Protein AF-A0A175VP33-F1 (afdb_monomer)

Mean predicted aligned error: 22.73 Å

Radius of gyration: 28.1 Å; Cα contacts (8 Å, |Δi|>4): 44; chains: 1; bounding box: 64×66×52 Å

InterPro domains:
  IPR018824 Conidiation-specific protein 6 [PF10346] (3-34)
  IPR018824 Conidiation-specific protein 6 [PF10346] (111-144)
  IPR052670 UPF0654 domain-containing protein [PTHR36576] (1-145)

Sequence (148 aa):
MADQGNRERGLRAALSNPRVSEEAKQHDREILESEFGEHIQNPQSGQIKRRASSGKSSSIGLHSSSSVEETPQGSSTGLPSAQSQTSGGKARRASTGEARSTLHEMSEGKDRGNVIRGLKAALKNPHVSEKAKEVDRKKLQELGEPVD

Organism: NCBI:txid100816

Secondary structure (DSSP, 8-state):
-HHHHHHHHHHHHHHH-TTS-HHHHHHHHHHIIIII-----------------------PPP----------------------------------SS-TTTHHHHHHHHHHHHHHHHHHHHHH-TTS-HHHHHHHHHHHHHTT----

Solvent-accessible surface area (backbone atoms only — not comparable to full-atom values): 10070 Å² total; per-residue (Å²): 124,75,60,56,65,55,48,53,53,51,38,56,51,47,61,72,36,86,88,52,53,68,70,58,35,52,53,40,47,53,48,41,48,72,77,64,65,58,80,81,73,76,80,85,80,71,86,80,75,80,77,86,77,79,85,82,90,76,83,84,75,88,84,80,88,82,81,88,83,89,81,84,86,83,82,87,80,86,69,90,75,72,85,76,82,83,79,79,91,71,91,79,77,85,80,89,72,93,59,79,79,64,45,60,73,61,40,53,61,53,50,50,53,52,49,52,53,50,38,58,49,45,61,72,35,87,89,51,53,69,71,57,35,52,53,36,50,53,52,34,48,76,71,72,42,87,87,127

pLDDT: mean 72.1, std 19.52, range [39.88, 96.12]

Structure (mmCIF, N/CA/C/O backbone):
data_AF-A0A175VP33-F1
#
_entry.id   AF-A0A175VP33-F1
#
loop_
_atom_site.group_PDB
_atom_site.id
_atom_site.type_symbol
_atom_site.label_atom_id
_atom_site.label_alt_id
_atom_site.label_comp_id
_atom_site.label_asym_id
_atom_site.label_entity_id
_atom_site.label_seq_id
_atom_site.pdbx_PDB_ins_code
_atom_site.Cartn_x
_atom_site.Cartn_y
_atom_site.Cartn_z
_atom_site.occupancy
_atom_site.B_iso_or_equiv
_atom_site.auth_seq_id
_atom_site.auth_comp_id
_atom_site.auth_asym_id
_atom_site.auth_atom_id
_atom_site.pdbx_PDB_model_num
ATOM 1 N N . MET A 1 1 ? -21.657 -6.122 7.706 1.00 54.47 1 MET A N 1
ATOM 2 C CA . MET A 1 1 ? -21.145 -6.925 8.844 1.00 54.47 1 MET A CA 1
ATOM 3 C C . MET A 1 1 ? -20.154 -8.016 8.420 1.00 54.47 1 MET A C 1
ATOM 5 O O . MET A 1 1 ? -19.379 -8.438 9.263 1.00 54.47 1 MET A O 1
ATOM 9 N N . ALA A 1 2 ? -20.104 -8.459 7.152 1.00 67.81 2 ALA A N 1
ATOM 10 C CA . ALA A 1 2 ? -19.120 -9.461 6.701 1.00 67.81 2 ALA A CA 1
ATOM 11 C C . ALA A 1 2 ? -17.656 -8.963 6.723 1.00 67.81 2 ALA A C 1
ATOM 13 O O . ALA A 1 2 ? -16.728 -9.764 6.813 1.00 67.81 2 ALA A O 1
ATOM 14 N N . ASP A 1 3 ? -17.446 -7.647 6.676 1.00 78.44 3 ASP A N 1
ATOM 15 C CA . ASP A 1 3 ? -16.114 -7.040 6.569 1.00 78.44 3 ASP A CA 1
ATOM 16 C C . ASP A 1 3 ? -15.282 -7.189 7.844 1.00 78.44 3 ASP A C 1
ATOM 18 O O . ASP A 1 3 ? -14.058 -7.266 7.769 1.00 78.44 3 ASP A O 1
ATOM 22 N N . GLN A 1 4 ? -15.936 -7.293 9.005 1.00 82.81 4 GLN A N 1
ATOM 23 C CA . GLN A 1 4 ? -15.262 -7.391 10.300 1.00 82.81 4 GLN A CA 1
ATOM 24 C C . GLN A 1 4 ? -14.387 -8.649 10.370 1.00 82.81 4 GLN A C 1
ATOM 26 O O . GLN A 1 4 ? -13.186 -8.543 10.592 1.00 82.81 4 GLN A O 1
ATOM 31 N N . GLY A 1 5 ? -14.937 -9.829 10.065 1.00 85.44 5 GLY A N 1
ATOM 32 C CA . GLY A 1 5 ? -14.158 -11.074 10.091 1.00 85.44 5 GLY A CA 1
ATOM 33 C C . GLY A 1 5 ? -13.014 -11.098 9.069 1.00 85.44 5 GLY A C 1
ATOM 34 O O . GLY A 1 5 ? -11.953 -11.667 9.328 1.00 85.44 5 GLY A O 1
ATOM 35 N N . ASN A 1 6 ? -13.188 -10.451 7.912 1.00 86.94 6 ASN A N 1
ATOM 36 C CA . ASN A 1 6 ? -12.117 -10.327 6.921 1.00 86.94 6 ASN A CA 1
ATOM 37 C C . ASN A 1 6 ? -11.014 -9.379 7.405 1.00 86.94 6 ASN A C 1
ATOM 39 O O . ASN A 1 6 ? -9.831 -9.685 7.240 1.00 86.94 6 ASN A O 1
ATOM 43 N N . ARG A 1 7 ? -11.393 -8.262 8.034 1.00 86.75 7 ARG A N 1
ATOM 44 C CA . ARG A 1 7 ? -10.459 -7.298 8.616 1.00 86.75 7 ARG A CA 1
ATOM 45 C C . ARG A 1 7 ? -9.636 -7.937 9.725 1.00 86.75 7 ARG A C 1
ATOM 47 O O . ARG A 1 7 ? -8.415 -7.850 9.687 1.00 86.75 7 ARG A O 1
ATOM 54 N N . GLU A 1 8 ? -10.280 -8.649 10.640 1.00 88.50 8 GLU A N 1
ATOM 55 C CA . GLU A 1 8 ? -9.611 -9.356 11.731 1.00 88.50 8 GLU A CA 1
ATOM 56 C C . GLU A 1 8 ? -8.544 -10.331 11.223 1.00 88.50 8 GLU A C 1
ATOM 58 O O . GLU A 1 8 ? -7.396 -10.309 11.667 1.00 88.50 8 GLU A O 1
ATOM 63 N N . ARG A 1 9 ? -8.900 -11.162 10.233 1.00 90.06 9 ARG A N 1
ATOM 64 C CA . ARG A 1 9 ? -7.970 -12.109 9.601 1.00 90.06 9 ARG A CA 1
ATOM 65 C C . ARG A 1 9 ? -6.790 -11.390 8.953 1.00 90.06 9 ARG A C 1
ATOM 67 O O . ARG A 1 9 ? -5.666 -11.876 9.053 1.00 90.06 9 ARG A O 1
ATOM 74 N N . GLY A 1 10 ? -7.038 -10.249 8.310 1.00 94.00 10 GLY A N 1
ATOM 75 C CA . GLY A 1 10 ? -6.003 -9.412 7.703 1.00 94.00 10 GLY A CA 1
ATOM 76 C C . GLY A 1 10 ? -5.030 -8.836 8.731 1.00 94.00 10 GLY A C 1
ATOM 77 O O . GLY A 1 10 ? -3.821 -8.986 8.568 1.00 94.00 10 GLY A O 1
ATOM 78 N N . LEU A 1 11 ? -5.546 -8.259 9.819 1.00 93.38 11 LEU A N 1
ATOM 79 C CA . LEU A 1 11 ? -4.733 -7.711 10.911 1.00 93.38 11 LEU A CA 1
ATOM 80 C C . LEU A 1 11 ? -3.907 -8.814 11.588 1.00 93.38 11 LEU A C 1
ATOM 82 O O . LEU A 1 11 ? -2.695 -8.684 11.740 1.00 93.38 11 LEU A O 1
ATOM 86 N N . ARG A 1 12 ? -4.520 -9.966 11.896 1.00 92.31 12 ARG A N 1
ATOM 87 C CA . ARG A 1 12 ? -3.803 -11.132 12.447 1.00 92.31 12 ARG A CA 1
ATOM 88 C C . ARG A 1 12 ? -2.694 -11.621 11.512 1.00 92.31 12 ARG A C 1
ATOM 90 O O . ARG A 1 12 ? -1.608 -11.972 11.972 1.00 92.31 12 ARG A O 1
ATOM 97 N N . ALA A 1 13 ? -2.941 -11.632 10.203 1.00 94.62 13 ALA A N 1
ATOM 98 C CA . ALA A 1 13 ? -1.926 -11.997 9.220 1.00 94.62 13 ALA A CA 1
ATOM 99 C C . ALA A 1 13 ? -0.766 -10.987 9.179 1.00 94.62 13 ALA A C 1
ATOM 101 O O . ALA A 1 13 ? 0.390 -11.401 9.065 1.00 94.62 13 ALA A O 1
ATOM 102 N N . ALA A 1 14 ? -1.048 -9.688 9.319 1.00 93.25 14 ALA A N 1
ATOM 103 C CA . ALA A 1 14 ? -0.024 -8.648 9.388 1.00 93.25 14 ALA A CA 1
ATOM 104 C C . ALA A 1 14 ? 0.881 -8.809 10.623 1.00 93.25 14 ALA A C 1
ATOM 106 O O . ALA A 1 14 ? 2.103 -8.738 10.488 1.00 93.25 14 ALA A O 1
ATOM 107 N N . LEU A 1 15 ? 0.319 -9.162 11.787 1.00 92.19 15 LEU A N 1
ATOM 108 C CA . LEU A 1 15 ? 1.099 -9.446 13.002 1.00 92.19 15 LEU A CA 1
ATOM 109 C C . LEU A 1 15 ? 2.107 -10.586 12.831 1.00 92.19 15 LEU A C 1
ATOM 111 O O . LEU A 1 15 ? 3.215 -10.519 13.363 1.00 92.19 15 LEU A O 1
ATOM 115 N N . SER A 1 16 ? 1.733 -11.626 12.084 1.00 93.56 16 SER A N 1
ATOM 116 C CA . SER A 1 16 ? 2.606 -12.773 11.818 1.00 93.56 16 SER A CA 1
ATOM 117 C C . SER A 1 16 ? 3.624 -12.516 10.703 1.00 93.56 16 SER A C 1
ATOM 119 O O . SER A 1 16 ? 4.528 -13.331 10.507 1.00 93.56 16 SER A O 1
ATOM 121 N N . ASN A 1 17 ? 3.482 -11.437 9.933 1.00 95.19 17 ASN A N 1
ATOM 122 C CA . ASN A 1 17 ? 4.335 -11.181 8.784 1.00 95.19 17 ASN A CA 1
ATOM 123 C C . ASN A 1 17 ? 5.649 -10.501 9.228 1.00 95.19 17 ASN A C 1
ATOM 125 O O . ASN A 1 17 ? 5.622 -9.362 9.699 1.00 95.19 17 ASN A O 1
ATOM 129 N N . PRO A 1 18 ? 6.825 -11.133 9.036 1.00 93.31 18 PRO A N 1
ATOM 130 C CA . PRO A 1 18 ? 8.108 -10.560 9.448 1.00 93.31 18 PRO A CA 1
ATOM 131 C C . PRO A 1 18 ? 8.501 -9.304 8.657 1.00 93.31 18 PRO A C 1
ATOM 133 O O . PRO A 1 18 ? 9.408 -8.591 9.070 1.00 93.31 18 PRO A O 1
ATOM 136 N N . ARG A 1 19 ? 7.841 -9.025 7.524 1.00 93.19 19 ARG A N 1
ATOM 137 C CA . ARG A 1 19 ? 8.080 -7.817 6.717 1.00 93.19 19 ARG A CA 1
ATOM 138 C C . ARG A 1 19 ? 7.370 -6.570 7.252 1.00 93.19 19 ARG A C 1
ATOM 140 O O . ARG A 1 19 ? 7.607 -5.486 6.732 1.00 93.19 19 ARG A O 1
ATOM 147 N N . VAL A 1 20 ? 6.481 -6.720 8.231 1.00 94.38 20 VAL A N 1
ATOM 148 C CA . VAL A 1 20 ? 5.735 -5.607 8.832 1.00 94.38 20 VAL A CA 1
ATOM 149 C C . VAL A 1 20 ? 6.557 -5.013 9.976 1.00 94.38 20 VAL A C 1
ATOM 151 O O . VAL A 1 20 ? 7.157 -5.757 10.755 1.00 94.38 20 VAL A O 1
ATOM 154 N N . SER A 1 21 ? 6.605 -3.682 10.068 1.00 94.00 21 SER A N 1
ATOM 155 C CA . SER A 1 21 ? 7.309 -2.975 11.143 1.00 94.00 21 SER A CA 1
ATOM 156 C C . SER A 1 21 ? 6.625 -3.185 12.495 1.00 94.00 21 SER A C 1
ATOM 158 O O . SER A 1 21 ? 5.416 -3.394 12.567 1.00 94.00 21 SER A O 1
ATOM 160 N N . GLU A 1 22 ? 7.389 -3.106 13.585 1.00 92.12 22 GLU A N 1
ATOM 161 C CA . GLU A 1 22 ? 6.839 -3.285 14.936 1.00 92.12 22 GLU A CA 1
ATOM 162 C C . GLU A 1 22 ? 5.772 -2.235 15.283 1.00 92.12 22 GLU A C 1
ATOM 164 O O . GLU A 1 22 ? 4.757 -2.582 15.875 1.00 92.12 22 GLU A O 1
ATOM 169 N N . GLU A 1 23 ? 5.936 -0.981 14.845 1.00 92.81 23 GLU A N 1
ATOM 170 C CA . GLU A 1 23 ? 4.925 0.075 15.028 1.00 92.81 23 GLU A CA 1
ATOM 171 C C . GLU A 1 23 ? 3.592 -0.277 14.349 1.00 92.81 23 GLU A C 1
ATOM 173 O O . GLU A 1 23 ? 2.531 -0.144 14.957 1.00 92.81 23 GLU A O 1
ATOM 178 N N . ALA A 1 24 ? 3.638 -0.791 13.113 1.00 93.62 24 ALA A N 1
ATOM 179 C CA . ALA A 1 24 ? 2.440 -1.225 12.398 1.00 93.62 24 ALA A CA 1
ATOM 180 C C . ALA A 1 24 ? 1.789 -2.435 13.084 1.00 93.62 24 ALA A C 1
ATOM 182 O O . ALA A 1 24 ? 0.573 -2.464 13.259 1.00 93.62 24 ALA A O 1
ATOM 183 N N . LYS A 1 25 ? 2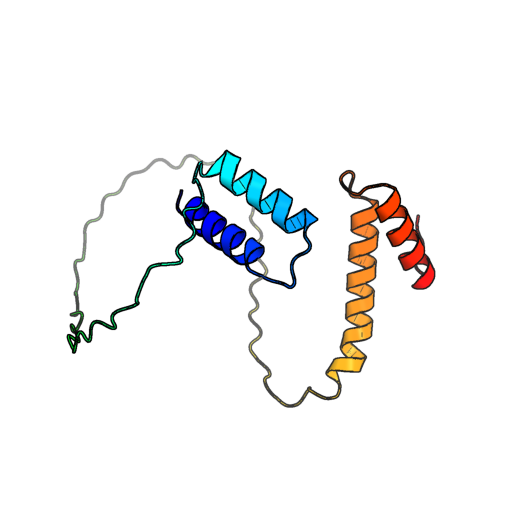.595 -3.393 13.564 1.00 94.88 25 LYS A N 1
ATOM 184 C CA . LYS A 1 25 ? 2.080 -4.519 14.355 1.00 94.88 25 LYS A CA 1
ATOM 185 C C . LYS A 1 25 ? 1.419 -4.053 15.650 1.00 94.88 25 LYS A C 1
ATOM 187 O O . LYS A 1 25 ? 0.403 -4.611 16.046 1.00 94.88 25 LYS A O 1
ATOM 192 N N . GLN A 1 26 ? 1.979 -3.060 16.333 1.00 94.12 26 GLN A N 1
ATOM 193 C CA . GLN A 1 26 ? 1.399 -2.553 17.574 1.00 94.12 26 GLN A CA 1
ATOM 194 C C . GLN A 1 26 ? 0.022 -1.926 17.329 1.00 94.12 26 GLN A C 1
ATOM 196 O O . GLN A 1 26 ? -0.925 -2.239 18.046 1.00 94.12 26 GLN A O 1
ATOM 201 N N . HIS A 1 27 ? -0.105 -1.120 16.275 1.00 92.81 27 HIS A N 1
ATOM 202 C CA . HIS A 1 27 ? -1.383 -0.555 15.846 1.00 92.81 27 HIS A CA 1
ATOM 203 C C . HIS A 1 27 ? -2.406 -1.644 15.474 1.00 92.81 27 HIS A C 1
ATOM 205 O O . HIS A 1 27 ? -3.558 -1.598 15.904 1.00 92.81 27 HIS A O 1
ATOM 211 N N . ASP A 1 28 ? -1.988 -2.673 14.733 1.00 93.31 28 ASP A N 1
ATOM 212 C CA . ASP A 1 28 ? -2.870 -3.789 14.377 1.00 93.31 28 ASP A CA 1
ATOM 213 C C . ASP A 1 28 ? -3.335 -4.579 15.615 1.00 93.31 28 ASP A C 1
ATOM 215 O O . ASP A 1 28 ? -4.482 -5.028 15.659 1.00 93.31 28 ASP A O 1
ATOM 219 N N . ARG A 1 29 ? -2.483 -4.722 16.646 1.00 92.12 29 ARG A N 1
ATOM 220 C CA . ARG A 1 29 ? -2.875 -5.309 17.943 1.00 92.12 29 ARG A CA 1
ATOM 221 C C . ARG A 1 29 ? -3.918 -4.462 18.662 1.00 92.12 29 ARG A C 1
ATOM 223 O O . ARG A 1 29 ? -4.903 -5.023 19.127 1.00 92.12 29 ARG A O 1
ATOM 230 N N . GLU A 1 30 ? -3.721 -3.148 18.732 1.00 91.38 30 GLU A N 1
ATOM 231 C CA . GLU A 1 30 ? -4.655 -2.225 19.390 1.00 91.38 30 GLU A CA 1
ATOM 232 C C . GLU A 1 30 ? -6.049 -2.282 18.749 1.00 91.38 30 GLU A C 1
ATOM 234 O O . GLU A 1 30 ? -7.058 -2.324 19.454 1.00 91.38 30 GLU A O 1
ATOM 239 N N . ILE A 1 31 ? -6.116 -2.368 17.415 1.00 88.38 31 ILE A N 1
ATOM 240 C CA . ILE A 1 31 ? -7.387 -2.530 16.695 1.00 88.38 31 ILE A CA 1
ATOM 241 C C . ILE A 1 31 ? -8.033 -3.880 17.014 1.00 88.38 31 ILE A C 1
ATOM 243 O O . ILE A 1 31 ? -9.242 -3.939 17.224 1.00 88.38 31 ILE A O 1
ATOM 247 N N . LEU A 1 32 ? -7.259 -4.968 17.043 1.00 88.12 32 LEU A N 1
ATOM 248 C CA . LEU A 1 32 ? -7.793 -6.291 17.376 1.00 88.12 32 LEU A CA 1
ATOM 249 C C . LEU A 1 32 ? -8.383 -6.325 18.790 1.00 88.12 32 LEU A C 1
ATOM 251 O O . LEU A 1 32 ? -9.470 -6.866 18.989 1.00 88.12 32 LEU A O 1
ATOM 255 N N . GLU A 1 33 ? -7.698 -5.706 19.748 1.00 86.44 33 GLU A N 1
ATOM 256 C CA . GLU A 1 33 ? -8.166 -5.593 21.127 1.00 86.44 33 GLU A CA 1
ATOM 257 C C . GLU A 1 33 ? -9.421 -4.715 21.230 1.00 86.44 33 GLU A C 1
ATOM 259 O O . GLU A 1 33 ? -10.415 -5.131 21.824 1.00 86.44 33 GLU A O 1
ATOM 264 N N . SER A 1 34 ? -9.413 -3.545 20.587 1.00 86.56 34 SER A N 1
ATOM 265 C CA . SER A 1 34 ? -10.503 -2.567 20.674 1.00 86.56 34 SER A CA 1
ATOM 266 C C . SER A 1 34 ? -11.769 -2.989 19.922 1.00 86.56 34 SER A C 1
ATOM 268 O O . SER A 1 34 ? -12.875 -2.760 20.407 1.00 86.56 34 SER A O 1
ATOM 270 N N . GLU A 1 35 ? -11.636 -3.570 18.725 1.00 81.50 35 GLU A N 1
ATOM 271 C CA . GLU A 1 35 ? -12.783 -3.867 17.853 1.00 81.50 35 GLU A CA 1
ATOM 272 C C . GLU A 1 35 ? -13.310 -5.293 17.977 1.00 81.50 35 GLU A C 1
ATOM 274 O O . GLU A 1 35 ? -14.511 -5.509 17.808 1.00 81.50 35 GLU A O 1
ATOM 279 N N . PHE A 1 36 ? -12.435 -6.266 18.234 1.00 77.88 36 PHE A N 1
ATOM 280 C CA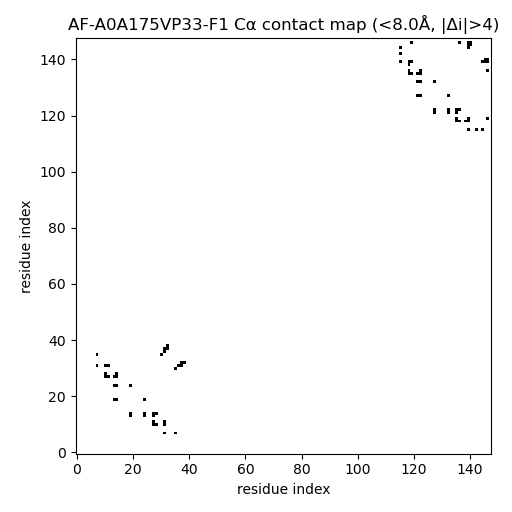 . PHE A 1 36 ? -12.822 -7.678 18.271 1.00 77.88 36 PHE A CA 1
ATOM 281 C C . PHE A 1 36 ? -12.873 -8.229 19.693 1.00 77.88 36 PHE A C 1
ATOM 283 O O . PHE A 1 36 ? -13.502 -9.262 19.909 1.00 77.88 36 PHE A O 1
ATOM 290 N N . GLY A 1 37 ? -12.247 -7.554 20.668 1.00 68.44 37 GLY A N 1
ATOM 291 C CA . GLY A 1 37 ? -12.221 -7.995 22.066 1.00 68.44 37 GLY A CA 1
ATOM 292 C C . GLY A 1 37 ? -11.612 -9.389 22.251 1.00 68.44 37 GLY A C 1
ATOM 293 O O . GLY A 1 37 ? -11.813 -10.028 23.284 1.00 68.44 37 GLY A O 1
ATOM 294 N N . GLU A 1 38 ? -10.904 -9.899 21.239 1.00 56.09 38 GLU A N 1
ATOM 295 C CA . GLU A 1 38 ? -10.429 -11.274 21.208 1.00 56.09 38 GLU A CA 1
ATOM 296 C C . GLU A 1 38 ? -9.028 -11.355 21.814 1.00 56.09 38 GLU A C 1
ATOM 298 O O . GLU A 1 38 ? -8.010 -11.060 21.186 1.00 56.09 38 GLU A O 1
ATOM 303 N N . HIS A 1 39 ? -8.995 -11.827 23.059 1.00 49.41 39 HIS A N 1
ATOM 304 C CA . HIS A 1 39 ? -7.825 -12.404 23.702 1.00 49.41 39 HIS A CA 1
ATOM 305 C C . HIS A 1 39 ? -7.238 -13.493 22.789 1.00 49.41 39 HIS A C 1
ATOM 307 O O . HIS A 1 39 ? -7.781 -14.597 22.704 1.00 49.41 39 HIS A O 1
ATOM 313 N N . ILE A 1 40 ? -6.143 -13.166 22.091 1.00 53.16 40 ILE A N 1
ATOM 314 C CA . ILE A 1 40 ? -5.405 -14.057 21.185 1.00 53.16 40 ILE A CA 1
ATOM 315 C C . ILE A 1 40 ? -4.987 -15.314 21.966 1.00 53.16 40 ILE A C 1
ATOM 317 O O . ILE A 1 40 ? -3.909 -15.381 22.557 1.00 53.16 40 ILE A O 1
ATOM 321 N N . GLN A 1 41 ? -5.827 -16.350 21.964 1.00 45.62 41 GLN A N 1
ATOM 322 C CA . GLN A 1 41 ? -5.398 -17.692 22.324 1.00 45.62 41 GLN A CA 1
ATOM 323 C C . GLN A 1 41 ? -4.577 -18.206 21.149 1.00 45.62 41 GLN A C 1
ATOM 325 O O . GLN A 1 41 ? -5.098 -18.742 20.174 1.00 45.62 41 GLN A O 1
ATOM 330 N N . ASN A 1 42 ? -3.276 -17.940 21.242 1.00 45.62 42 ASN A N 1
ATOM 331 C CA . ASN A 1 42 ? -2.210 -18.484 20.419 1.00 45.62 42 ASN A CA 1
ATOM 332 C C . ASN A 1 42 ? -2.549 -19.927 19.981 1.00 45.62 42 ASN A C 1
ATOM 334 O O . ASN A 1 42 ? -2.500 -20.839 20.814 1.00 45.62 42 ASN A O 1
ATOM 338 N N . PRO A 1 43 ? -2.922 -20.169 18.709 1.00 51.12 43 PRO A N 1
ATOM 339 C CA . PRO A 1 43 ? -3.375 -21.474 18.259 1.00 51.12 43 PRO A CA 1
ATOM 340 C C . PRO A 1 43 ? -2.155 -22.353 17.969 1.00 51.12 43 PRO A C 1
ATOM 342 O O . PRO A 1 43 ? -1.931 -22.791 16.845 1.00 51.12 43 PRO A O 1
ATOM 345 N N . GLN A 1 44 ? -1.337 -22.619 18.990 1.00 48.25 44 GLN A N 1
ATOM 346 C CA . GLN A 1 44 ? -0.244 -23.585 18.893 1.00 48.25 44 GLN A CA 1
ATOM 347 C C . GLN A 1 44 ? -0.719 -25.046 18.986 1.00 48.25 44 GLN A C 1
ATOM 349 O O . GLN A 1 44 ? 0.099 -25.951 18.852 1.00 48.25 44 GLN A O 1
ATOM 354 N N . SER A 1 45 ? -2.017 -25.336 19.127 1.00 44.97 45 SER A N 1
ATOM 355 C CA . SER A 1 45 ? -2.499 -26.724 19.157 1.00 44.97 45 SER A CA 1
ATOM 356 C C . SER A 1 45 ? -3.694 -26.943 18.233 1.00 44.97 45 SER A C 1
ATOM 358 O O . SER A 1 45 ? -4.851 -26.820 18.623 1.00 44.97 45 SER A O 1
ATOM 360 N N . GLY A 1 46 ? -3.416 -27.315 16.990 1.00 51.62 46 GLY A N 1
ATOM 361 C CA . GLY A 1 46 ? -4.450 -27.682 16.032 1.00 51.62 46 GLY A CA 1
ATOM 362 C C . GLY A 1 46 ? -3.892 -28.611 14.976 1.00 51.62 46 GLY A C 1
ATOM 363 O O . GLY A 1 46 ? -3.725 -28.215 13.831 1.00 51.62 46 GLY A O 1
ATOM 364 N N . GLN A 1 47 ? -3.560 -29.841 15.372 1.00 53.72 47 GLN A N 1
ATOM 365 C CA . GLN A 1 47 ? -3.238 -30.925 14.448 1.00 53.72 47 GLN A CA 1
ATOM 366 C C . GLN A 1 47 ? -4.335 -31.012 13.378 1.00 53.72 47 GLN A C 1
ATOM 368 O O . GLN A 1 47 ? -5.441 -31.486 13.645 1.00 53.72 47 GLN A O 1
ATOM 373 N N . ILE A 1 48 ? -4.034 -30.545 12.166 1.00 56.81 48 ILE A N 1
ATOM 374 C CA . ILE A 1 48 ? -4.926 -30.627 11.010 1.00 56.81 48 ILE A CA 1
ATOM 375 C C . ILE A 1 48 ? -4.975 -32.099 10.596 1.00 56.81 48 ILE A C 1
ATOM 377 O O . ILE A 1 48 ? -4.227 -32.566 9.736 1.00 56.81 48 ILE A O 1
ATOM 381 N N . LYS A 1 49 ? -5.843 -32.873 11.253 1.00 59.31 49 LYS A N 1
ATOM 382 C CA . LYS A 1 49 ? -6.182 -34.230 10.832 1.00 59.31 49 LYS A CA 1
ATOM 383 C C . LYS A 1 49 ? -6.954 -34.102 9.526 1.00 59.31 49 LYS A C 1
ATOM 385 O O . LYS A 1 49 ? -8.136 -33.768 9.514 1.00 59.31 49 LYS A O 1
ATOM 390 N N . ARG A 1 50 ? -6.239 -34.325 8.424 1.00 65.94 50 ARG A N 1
ATOM 391 C CA . ARG A 1 50 ? -6.743 -34.395 7.051 1.00 65.94 50 ARG A CA 1
ATOM 392 C C . ARG A 1 50 ? -7.895 -35.402 7.001 1.00 65.94 50 ARG A C 1
ATOM 394 O O . ARG A 1 50 ? -7.666 -36.604 6.913 1.00 65.94 50 ARG A O 1
ATOM 401 N N . ARG A 1 51 ? -9.137 -34.927 7.099 1.00 60.66 51 ARG A N 1
ATOM 402 C CA . ARG A 1 51 ? -10.318 -35.767 6.887 1.00 60.66 51 ARG A CA 1
ATOM 403 C C . ARG A 1 51 ? -10.488 -35.931 5.383 1.00 60.66 51 ARG A C 1
ATOM 405 O O . ARG A 1 51 ? -10.896 -35.005 4.693 1.00 60.66 51 ARG A O 1
ATOM 412 N N . ALA A 1 52 ? -10.116 -37.103 4.883 1.00 55.78 52 ALA A N 1
ATOM 413 C CA . ALA A 1 52 ? -10.457 -37.540 3.543 1.00 55.78 52 ALA A CA 1
ATOM 414 C C . ALA A 1 52 ? -11.984 -37.702 3.462 1.00 55.78 52 ALA A C 1
ATOM 416 O O . ALA A 1 52 ? -12.536 -38.628 4.049 1.00 55.78 52 ALA A O 1
ATOM 417 N N . SER A 1 53 ? -12.675 -36.792 2.777 1.00 65.56 53 SER A N 1
ATOM 418 C CA . SER A 1 53 ? -14.070 -36.989 2.376 1.00 65.56 53 SER A CA 1
ATOM 419 C C . SER A 1 53 ? -14.123 -37.023 0.858 1.00 65.56 53 SER A C 1
ATOM 421 O O . SER A 1 53 ? -14.044 -36.000 0.178 1.00 65.56 53 SER A O 1
ATOM 423 N N . SER A 1 54 ? -14.181 -38.247 0.354 1.00 54.69 54 SER A N 1
ATOM 424 C CA . SER A 1 54 ? -14.403 -38.613 -1.032 1.00 54.69 54 SER A CA 1
ATOM 425 C C . SER A 1 54 ? -15.768 -38.132 -1.533 1.00 54.69 54 SER A C 1
ATOM 427 O O . SER A 1 54 ? -16.783 -38.285 -0.863 1.00 54.69 54 SER A O 1
ATOM 429 N N . GLY A 1 55 ? -15.748 -37.583 -2.748 1.00 47.84 55 GLY A N 1
ATOM 430 C CA . GLY A 1 55 ? -16.775 -37.710 -3.783 1.00 47.84 55 GLY A CA 1
ATOM 431 C C . GLY A 1 55 ? -18.240 -37.503 -3.400 1.00 47.84 55 GLY A C 1
ATOM 432 O O . GLY A 1 55 ? -18.915 -38.430 -2.961 1.00 47.84 55 GLY A O 1
ATOM 433 N N . LYS A 1 56 ? -18.785 -36.342 -3.773 1.00 53.41 56 LYS A N 1
ATOM 434 C CA . LYS A 1 56 ? -20.170 -36.260 -4.257 1.00 53.41 56 LYS A CA 1
ATOM 435 C C . LYS A 1 56 ? -20.328 -35.075 -5.205 1.00 53.41 56 LYS A C 1
ATOM 437 O O . LYS A 1 56 ? -20.530 -33.938 -4.798 1.00 53.41 56 LYS A O 1
ATOM 442 N N . SER A 1 57 ? -20.184 -35.369 -6.489 1.00 56.28 57 SER A N 1
ATOM 443 C CA . SER A 1 57 ? -20.514 -34.504 -7.616 1.00 56.28 57 SER A CA 1
ATOM 444 C C . SER A 1 57 ? -22.043 -34.431 -7.713 1.00 56.28 57 SER A C 1
ATOM 446 O O . SER A 1 57 ? -22.669 -35.355 -8.227 1.00 56.28 57 SER A O 1
ATOM 448 N N . SER A 1 58 ? -22.672 -33.391 -7.162 1.00 61.59 58 SER A N 1
ATOM 449 C CA . SER A 1 58 ? -24.118 -33.188 -7.316 1.00 61.59 58 SER A CA 1
ATOM 450 C C . SER A 1 58 ? -24.386 -32.332 -8.551 1.00 61.59 58 SER A C 1
ATOM 452 O O . SER A 1 58 ? -24.139 -31.127 -8.554 1.00 61.59 58 SER A O 1
ATOM 454 N N . SER A 1 59 ? -24.874 -32.979 -9.603 1.00 58.47 59 SER A N 1
ATOM 455 C CA . SER A 1 59 ? -25.399 -32.373 -10.824 1.00 58.47 59 SER A CA 1
ATOM 456 C C . SER A 1 59 ? -26.546 -31.415 -10.493 1.00 58.47 59 SER A C 1
ATOM 458 O O . SER A 1 59 ? -27.635 -31.856 -10.124 1.00 58.47 59 SER A O 1
ATOM 460 N N . ILE A 1 60 ? -26.306 -30.111 -10.605 1.00 69.00 60 ILE A N 1
ATOM 461 C CA . ILE A 1 60 ? -27.354 -29.099 -10.459 1.00 69.00 60 ILE A CA 1
ATOM 462 C C . ILE A 1 60 ? -28.213 -29.084 -11.727 1.00 69.00 60 ILE A C 1
ATOM 464 O O . ILE A 1 60 ? -27.721 -28.879 -12.836 1.00 69.00 60 ILE A O 1
ATOM 468 N N . GLY A 1 61 ? -29.487 -29.425 -11.538 1.00 45.94 61 GLY A N 1
ATOM 469 C CA . GLY A 1 61 ? -30.485 -29.616 -12.579 1.00 45.94 61 GLY A CA 1
ATOM 470 C C . GLY A 1 61 ? -31.075 -28.312 -13.111 1.00 45.94 61 GLY A C 1
ATOM 471 O O . GLY A 1 61 ? -31.127 -27.286 -12.437 1.00 45.94 61 GLY A O 1
ATOM 472 N N . LEU A 1 62 ? -31.525 -28.417 -14.354 1.00 55.69 62 LEU A N 1
ATOM 473 C CA . LEU A 1 62 ? -32.214 -27.419 -15.158 1.00 55.69 62 LEU A CA 1
ATOM 474 C C . LEU A 1 62 ? -33.558 -27.053 -14.511 1.00 55.69 62 LEU A C 1
ATOM 476 O O . LEU A 1 62 ? -34.358 -27.939 -14.220 1.00 55.69 62 LEU A O 1
ATOM 480 N N . HIS A 1 63 ? -33.824 -25.761 -14.327 1.00 52.12 63 HIS A N 1
ATOM 481 C CA . HIS A 1 63 ? -35.136 -25.259 -13.929 1.00 52.12 63 HIS A CA 1
ATOM 482 C C . HIS A 1 63 ? -35.665 -24.333 -15.026 1.00 52.12 63 HIS A C 1
ATOM 484 O O . HIS A 1 63 ? -35.157 -23.240 -15.268 1.00 52.12 63 HIS A O 1
ATOM 490 N N . SER A 1 64 ? -36.661 -24.861 -15.731 1.00 41.94 64 SER A N 1
ATOM 491 C CA . SER A 1 64 ? -37.410 -24.216 -16.799 1.00 41.94 64 SER A CA 1
ATOM 492 C C . SER A 1 64 ? -38.557 -23.370 -16.237 1.00 41.94 64 SER A C 1
ATOM 494 O O . SER A 1 64 ? -39.223 -23.770 -15.288 1.00 41.94 64 SER A O 1
ATOM 496 N N . SER A 1 65 ? -38.797 -22.241 -16.907 1.00 50.25 65 SER A N 1
ATOM 497 C CA . SER A 1 65 ? -40.108 -21.652 -17.238 1.00 50.25 65 SER A CA 1
ATOM 498 C C . SER A 1 65 ? -41.209 -21.538 -16.164 1.00 50.25 65 SER A C 1
ATOM 500 O O . SER A 1 65 ? -41.888 -22.508 -15.847 1.00 50.25 65 SER A O 1
ATOM 502 N N . SER A 1 66 ? -41.523 -20.299 -15.785 1.00 50.47 66 SER A N 1
ATOM 503 C CA . SER A 1 66 ? -42.893 -19.757 -15.628 1.00 50.47 66 SER A CA 1
ATOM 504 C C . SER A 1 66 ? -42.735 -18.227 -15.630 1.00 50.47 66 SER A C 1
ATOM 506 O O . SER A 1 66 ? -42.048 -17.674 -14.784 1.00 50.47 66 SER A O 1
ATOM 508 N N . SER A 1 67 ? -42.937 -17.525 -16.746 1.00 41.78 67 SER A N 1
ATOM 509 C CA . SER A 1 67 ? -44.189 -17.208 -17.442 1.00 41.78 67 SER A CA 1
ATOM 510 C C . SER A 1 67 ? -45.230 -16.562 -16.532 1.00 41.78 67 SER A C 1
ATOM 512 O O . SER A 1 67 ? -45.767 -17.233 -15.660 1.00 41.78 67 SER A O 1
ATOM 514 N N . VAL A 1 68 ? -45.518 -15.298 -16.867 1.00 56.91 68 VAL A N 1
ATOM 515 C CA . VAL A 1 68 ? -46.770 -14.560 -16.667 1.00 56.91 68 VAL A CA 1
ATOM 516 C C . VAL A 1 68 ? -47.233 -14.367 -15.218 1.00 56.91 68 VAL A C 1
ATOM 518 O O . VAL A 1 68 ? -47.763 -15.269 -14.596 1.00 56.91 68 VAL A O 1
ATOM 521 N N . GLU A 1 69 ? -47.130 -13.138 -14.711 1.00 49.69 69 GLU A N 1
ATOM 522 C CA . GLU A 1 69 ? -48.344 -12.343 -14.513 1.00 49.69 69 GLU A CA 1
ATOM 523 C C . GLU A 1 69 ? -48.025 -10.850 -14.411 1.00 49.69 69 GLU A C 1
ATOM 525 O O . GLU A 1 69 ? -47.097 -10.386 -13.752 1.00 49.69 69 GLU A O 1
ATOM 530 N N . GLU A 1 70 ? -48.802 -10.137 -15.202 1.00 44.94 70 GLU A N 1
ATOM 531 C CA . GLU A 1 70 ? -48.835 -8.719 -15.460 1.00 44.94 70 GLU A CA 1
ATOM 532 C C . GLU A 1 70 ? -49.657 -8.065 -14.349 1.00 44.94 70 GLU A C 1
ATOM 534 O O . GLU A 1 7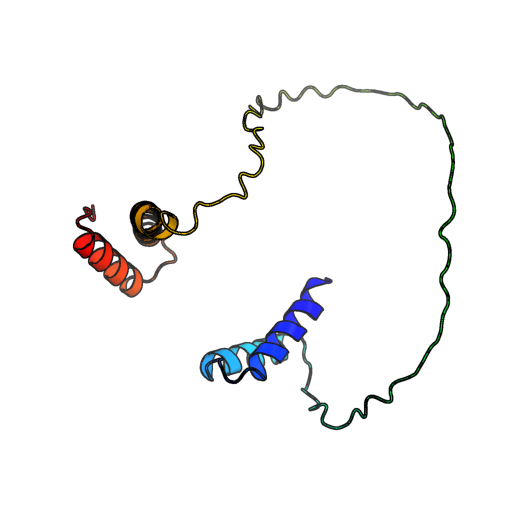0 ? -50.823 -8.410 -14.168 1.00 44.94 70 GLU A O 1
ATOM 539 N N . THR A 1 71 ? -49.090 -7.106 -13.613 1.00 54.25 71 THR A N 1
ATOM 540 C CA . THR A 1 71 ? -49.911 -6.170 -12.835 1.00 54.25 71 THR A CA 1
ATOM 541 C C . THR A 1 71 ? -49.488 -4.726 -13.113 1.00 54.25 71 THR A C 1
ATOM 543 O O . THR A 1 71 ? -48.324 -4.382 -12.892 1.00 54.25 71 THR A O 1
ATOM 546 N N . PRO A 1 72 ? -50.417 -3.898 -13.624 1.00 46.94 72 PRO A N 1
ATOM 547 C CA . PRO A 1 72 ? -50.195 -2.522 -14.051 1.00 46.94 72 PRO A CA 1
ATOM 548 C C . PRO A 1 72 ? -50.406 -1.536 -12.890 1.00 46.94 72 PRO A C 1
ATOM 550 O O . PRO A 1 72 ? -50.663 -1.949 -11.763 1.00 46.94 72 PRO A O 1
ATOM 553 N N . GLN A 1 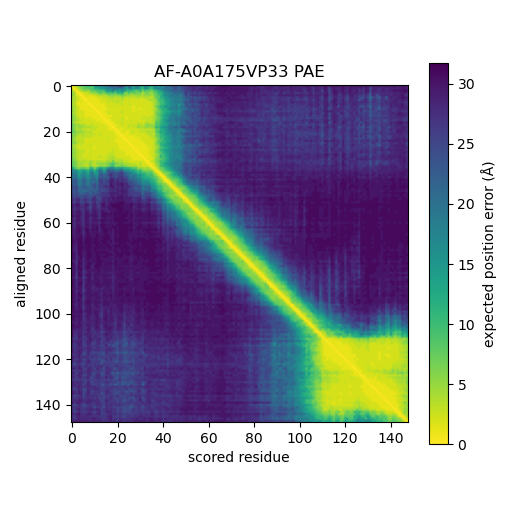73 ? -50.435 -0.239 -13.233 1.00 48.72 73 GLN A N 1
ATOM 554 C CA . GLN A 1 73 ? -50.739 0.943 -12.401 1.00 48.72 73 GLN A CA 1
ATOM 555 C C . GLN A 1 73 ? -49.460 1.539 -11.791 1.00 48.72 73 GLN A C 1
ATOM 557 O O . GLN A 1 73 ? -48.800 0.925 -10.973 1.00 48.72 73 GLN A O 1
ATOM 562 N N . GLY A 1 74 ? -48.979 2.716 -12.175 1.00 39.88 74 GLY A N 1
ATOM 563 C CA . GLY A 1 74 ? -49.687 3.940 -12.531 1.00 39.88 74 GLY A CA 1
ATOM 564 C C . GLY A 1 74 ? -49.088 5.085 -11.698 1.00 39.88 74 GLY A C 1
ATOM 565 O O . GLY A 1 74 ? -48.485 4.848 -10.657 1.00 39.88 74 GLY A O 1
ATOM 566 N N . SER A 1 75 ? -49.279 6.323 -12.155 1.00 53.7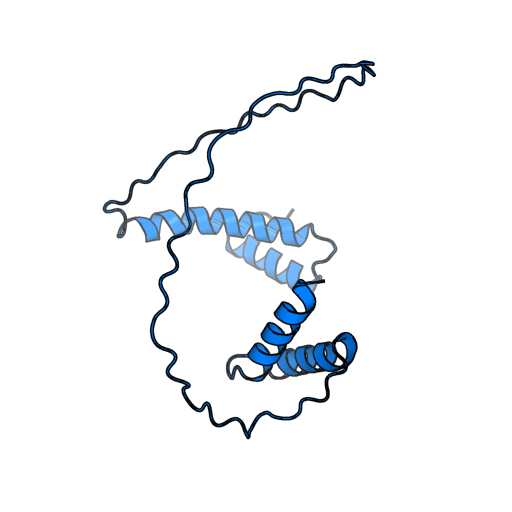2 75 SER A N 1
ATOM 567 C CA . SER A 1 75 ? -48.825 7.599 -11.565 1.00 53.72 75 SER A CA 1
ATOM 568 C C . SER A 1 75 ? -47.364 8.004 -11.835 1.00 53.72 75 SER A C 1
ATOM 570 O O . SER A 1 75 ? -46.436 7.825 -11.055 1.00 53.72 75 SER A O 1
ATOM 572 N N . SER A 1 76 ? -47.196 8.629 -12.999 1.00 52.91 76 SER A N 1
ATOM 573 C CA . SER A 1 76 ? -46.028 9.396 -13.414 1.00 52.91 76 SER A CA 1
ATOM 574 C C . SER A 1 76 ? -45.881 10.663 -12.564 1.00 52.91 76 SER A C 1
ATOM 576 O O . SER A 1 76 ? -46.485 11.697 -12.858 1.00 52.91 76 SER A O 1
ATOM 578 N N . THR A 1 77 ? -45.069 10.615 -11.514 1.00 52.09 77 THR A N 1
ATOM 579 C CA . THR A 1 77 ? -44.541 11.822 -10.874 1.00 52.09 77 THR A CA 1
ATOM 580 C C . THR A 1 77 ? -43.362 12.324 -11.705 1.00 52.09 77 THR A C 1
ATOM 582 O O . THR A 1 77 ? -42.248 11.810 -11.655 1.00 52.09 77 THR A O 1
ATOM 585 N N . GLY A 1 78 ? -43.646 13.308 -12.560 1.00 40.41 78 GLY A N 1
ATOM 586 C CA . GLY A 1 78 ? -42.658 13.964 -13.408 1.00 40.41 78 GLY A CA 1
ATOM 587 C C . GLY A 1 78 ? -41.661 14.769 -12.579 1.00 40.41 78 GLY A C 1
ATOM 588 O O . GLY A 1 78 ? -41.925 15.910 -12.216 1.00 40.41 78 GLY A O 1
ATOM 589 N N . LEU A 1 79 ? -40.498 14.182 -12.317 1.00 53.75 79 LEU A N 1
ATOM 590 C CA . LEU A 1 79 ? -39.278 14.899 -11.967 1.00 53.75 79 LEU A CA 1
ATOM 591 C C . LEU A 1 79 ? -38.343 14.808 -13.181 1.00 53.75 79 LEU A C 1
ATOM 593 O O . LEU A 1 79 ? -37.922 13.704 -13.531 1.00 53.75 79 LEU A O 1
ATOM 597 N N . PRO A 1 80 ? -38.022 15.925 -13.861 1.00 50.59 80 PRO A N 1
ATOM 598 C CA . PRO A 1 80 ? -37.036 15.924 -14.931 1.00 50.59 80 PRO A CA 1
ATOM 599 C C . PRO A 1 80 ? -35.643 15.779 -14.310 1.00 50.59 80 PRO A C 1
ATOM 601 O O . PRO A 1 80 ? -34.947 16.757 -14.041 1.00 50.59 80 PRO A O 1
ATOM 604 N N . SER A 1 81 ? -35.235 14.539 -14.043 1.00 50.50 81 SER A N 1
ATOM 605 C CA . SER A 1 81 ? -33.857 14.229 -13.686 1.00 50.50 81 SER A CA 1
ATOM 606 C C . SER A 1 81 ? -32.976 14.478 -14.901 1.00 50.50 81 SER A C 1
ATOM 608 O O . SER A 1 81 ? -33.013 13.751 -15.892 1.00 50.50 81 SER A O 1
ATOM 610 N N . ALA A 1 82 ? -32.242 15.582 -14.783 1.00 50.91 82 ALA A N 1
ATOM 611 C CA . ALA A 1 82 ? -31.048 15.972 -15.506 1.00 50.91 82 ALA A CA 1
ATOM 612 C C . ALA A 1 82 ? -30.456 14.862 -16.383 1.00 50.91 82 ALA A C 1
ATOM 614 O O . ALA A 1 82 ? -30.087 13.790 -15.906 1.00 50.91 82 ALA A O 1
ATOM 615 N N . GLN A 1 83 ? -30.348 15.193 -17.668 1.00 50.59 83 GLN A N 1
ATOM 616 C CA . GLN A 1 83 ? -29.688 14.448 -18.729 1.00 50.59 83 GLN A CA 1
ATOM 617 C C . GLN A 1 83 ? -28.350 13.882 -18.234 1.00 50.59 83 GLN A C 1
ATOM 619 O O . GLN A 1 83 ? -27.319 14.552 -18.250 1.00 50.59 83 GLN A O 1
ATOM 624 N N . SER A 1 84 ? -28.381 12.629 -17.781 1.00 49.06 84 SER A N 1
ATOM 625 C CA . SER A 1 84 ? -27.192 11.820 -17.571 1.00 49.06 84 SER A CA 1
ATOM 626 C C . SER A 1 84 ? -26.642 11.524 -18.955 1.00 49.06 84 SER A C 1
ATOM 628 O O . SER A 1 84 ? -27.107 10.632 -19.662 1.00 49.06 84 SER A O 1
ATOM 630 N N . GLN A 1 85 ? -25.702 12.357 -19.390 1.00 61.28 85 GLN A N 1
ATOM 631 C CA . GLN A 1 85 ? -24.910 12.104 -20.578 1.00 61.28 85 GLN A CA 1
ATOM 632 C C . GLN A 1 85 ? -24.010 10.901 -20.284 1.00 61.28 85 GLN A C 1
ATOM 634 O O . GLN A 1 85 ? -22.862 11.015 -19.862 1.00 61.28 85 GLN A O 1
ATOM 639 N N . THR A 1 86 ? -24.568 9.711 -20.481 1.00 45.03 86 THR A N 1
ATOM 640 C CA . THR A 1 86 ? -23.826 8.466 -20.581 1.00 45.03 86 THR A CA 1
ATOM 641 C C . THR A 1 86 ? -23.172 8.432 -21.957 1.00 45.03 86 THR A C 1
ATOM 643 O O . THR A 1 86 ? -23.779 8.013 -22.940 1.00 45.03 86 THR A O 1
ATOM 646 N N . SER A 1 87 ? -21.925 8.875 -22.062 1.00 56.97 87 SER A N 1
ATOM 647 C CA . SER A 1 87 ? -21.132 8.643 -23.270 1.00 56.97 87 SER A CA 1
ATOM 648 C C . SER A 1 87 ? -19.700 8.308 -22.889 1.00 56.97 87 SER A C 1
ATOM 650 O O . SER A 1 87 ? -18.821 9.162 -22.834 1.00 56.97 87 SER A O 1
ATOM 652 N N . GLY A 1 88 ? -19.475 7.033 -22.593 1.00 48.12 88 GLY A N 1
ATOM 653 C CA . GLY A 1 88 ? -18.143 6.516 -22.296 1.00 48.12 88 GLY A CA 1
ATOM 654 C C . GLY A 1 88 ? -18.012 5.009 -22.463 1.00 48.12 88 GLY A C 1
ATOM 655 O O . GLY A 1 88 ? -17.098 4.410 -21.911 1.00 48.12 88 GLY A O 1
ATOM 656 N N . GLY A 1 89 ? -18.918 4.369 -23.205 1.00 52.00 89 GLY A N 1
ATOM 657 C CA . GLY A 1 89 ? -18.730 2.990 -23.632 1.00 52.00 89 GLY A CA 1
ATOM 658 C C . GLY A 1 89 ? -17.703 2.934 -24.759 1.00 52.00 89 GLY A C 1
ATOM 659 O O . GLY A 1 89 ? -18.026 3.271 -25.894 1.00 52.00 89 GLY A O 1
ATOM 660 N N . LYS A 1 90 ? -16.478 2.472 -24.482 1.00 64.19 90 LYS A N 1
ATOM 661 C CA . LYS A 1 90 ? -15.663 1.813 -25.514 1.00 64.19 90 LYS A CA 1
ATOM 662 C C . LYS A 1 90 ? -14.640 0.857 -24.911 1.00 64.19 90 LYS A C 1
ATOM 664 O O . LYS A 1 90 ? -13.473 1.182 -24.722 1.00 64.19 90 LYS A O 1
ATOM 669 N N . ALA A 1 91 ? -15.092 -0.372 -24.685 1.00 50.50 91 ALA A N 1
ATOM 670 C CA . ALA A 1 91 ? -14.223 -1.533 -24.618 1.00 50.50 91 ALA A CA 1
ATOM 671 C C . ALA A 1 91 ? -13.374 -1.608 -25.903 1.00 50.50 91 ALA A C 1
ATOM 673 O O . ALA A 1 91 ? -13.896 -1.867 -26.988 1.00 50.50 91 ALA A O 1
ATOM 674 N N . ARG A 1 92 ? -12.057 -1.393 -25.800 1.00 67.94 92 ARG A N 1
ATOM 675 C CA . ARG A 1 92 ? -11.092 -1.776 -26.844 1.00 67.94 92 ARG A CA 1
ATOM 676 C C . ARG A 1 92 ? -10.141 -2.827 -26.286 1.00 67.94 92 ARG A C 1
ATOM 678 O O . ARG A 1 92 ? -9.041 -2.557 -25.831 1.00 67.94 92 ARG A O 1
ATOM 685 N N . ARG A 1 93 ? -10.704 -4.030 -26.283 1.00 62.66 93 ARG A N 1
ATOM 686 C CA . ARG A 1 93 ? -10.115 -5.358 -26.463 1.00 62.66 93 ARG A CA 1
ATOM 687 C C . ARG A 1 93 ? -8.604 -5.408 -26.761 1.00 62.66 93 ARG A C 1
ATOM 689 O O . ARG A 1 93 ? -8.156 -4.924 -27.794 1.00 62.66 93 ARG A O 1
ATOM 696 N N . ALA A 1 94 ? -7.905 -6.091 -25.854 1.00 49.50 94 ALA A N 1
ATOM 697 C CA . ALA A 1 94 ? -6.736 -6.958 -26.023 1.00 49.50 94 ALA A CA 1
ATOM 698 C C . ALA A 1 94 ? -5.935 -6.862 -27.339 1.00 49.50 94 ALA A C 1
ATOM 700 O O . ALA A 1 94 ? -6.340 -7.412 -28.361 1.00 49.50 94 ALA A O 1
ATOM 701 N N . SER A 1 95 ? -4.717 -6.322 -27.243 1.00 59.88 95 SER A N 1
ATOM 702 C CA . SER A 1 95 ? -3.581 -6.725 -28.080 1.00 59.88 95 SER A CA 1
ATOM 703 C C . SER A 1 95 ? -2.514 -7.354 -27.179 1.00 59.88 95 SER A C 1
ATOM 705 O O . SER A 1 95 ? -1.552 -6.718 -26.753 1.00 59.88 95 SER A O 1
ATOM 707 N N . THR A 1 96 ? -2.737 -8.619 -26.831 1.00 52.88 96 THR A N 1
ATOM 708 C CA . THR A 1 96 ? -1.697 -9.515 -26.327 1.00 52.88 96 THR A CA 1
ATOM 709 C C . THR A 1 96 ? -0.820 -9.876 -27.521 1.00 52.88 96 THR A C 1
ATOM 711 O O . THR A 1 96 ? -1.240 -10.658 -28.366 1.00 52.88 96 THR A O 1
ATOM 714 N N . GLY A 1 97 ? 0.358 -9.270 -27.633 1.00 48.75 97 GLY A N 1
ATOM 715 C CA . GLY A 1 97 ? 1.297 -9.589 -28.705 1.00 48.75 97 GLY A CA 1
ATOM 716 C C . GLY A 1 97 ? 2.456 -8.605 -28.755 1.00 48.75 97 GLY A C 1
ATOM 717 O O . GLY A 1 97 ? 2.311 -7.504 -29.262 1.00 48.75 97 GLY A O 1
ATOM 718 N N . GLU A 1 98 ? 3.596 -9.018 -28.205 1.00 46.88 98 GLU A N 1
ATOM 719 C CA . GLU A 1 98 ? 4.922 -8.580 -28.676 1.00 46.88 98 GLU A CA 1
ATOM 720 C C . GLU A 1 98 ? 5.342 -7.113 -28.442 1.00 46.88 98 GLU A C 1
ATOM 722 O O . GLU A 1 98 ? 6.136 -6.566 -29.195 1.00 46.88 98 GLU A O 1
ATOM 727 N N . ALA A 1 99 ? 4.911 -6.485 -27.342 1.00 52.84 99 ALA A N 1
ATOM 728 C CA . ALA A 1 99 ? 5.389 -5.150 -26.934 1.00 52.84 99 ALA A CA 1
ATOM 729 C C . ALA A 1 99 ? 6.218 -5.152 -25.633 1.00 52.84 99 ALA A C 1
ATOM 731 O O . ALA A 1 99 ? 6.200 -4.187 -24.874 1.00 52.84 99 ALA A O 1
ATOM 732 N N . ARG A 1 100 ? 6.923 -6.247 -25.315 1.00 56.91 100 ARG A N 1
ATOM 733 C CA . ARG A 1 100 ? 7.664 -6.354 -24.041 1.00 56.91 100 ARG A CA 1
ATOM 734 C C . ARG A 1 100 ? 8.940 -5.505 -23.980 1.00 56.91 100 ARG A C 1
ATOM 736 O O . ARG A 1 100 ? 9.328 -5.136 -22.879 1.00 56.91 100 ARG A O 1
ATOM 743 N N . SER A 1 101 ? 9.570 -5.166 -25.107 1.00 55.91 101 SER A N 1
ATOM 744 C CA . SER A 1 101 ? 10.842 -4.420 -25.111 1.00 55.91 101 SER A CA 1
ATOM 745 C C . SER A 1 101 ? 10.681 -2.898 -25.187 1.00 55.91 101 SER A C 1
ATOM 747 O O . SER A 1 101 ? 11.468 -2.189 -24.575 1.00 55.91 101 SER A O 1
ATOM 749 N N . THR A 1 102 ? 9.641 -2.372 -25.840 1.00 56.31 102 THR A N 1
ATOM 750 C CA . THR A 1 102 ? 9.380 -0.917 -25.901 1.00 56.31 102 THR A CA 1
ATOM 751 C C . THR A 1 102 ? 8.530 -0.396 -24.741 1.00 56.31 102 THR A C 1
ATOM 753 O O . THR A 1 102 ? 8.342 0.813 -24.608 1.00 56.31 102 THR A O 1
ATOM 756 N N . LEU A 1 103 ? 8.023 -1.282 -23.873 1.00 55.00 103 LEU A N 1
ATOM 757 C CA . LEU A 1 103 ? 7.203 -0.881 -22.729 1.00 55.00 103 LEU A CA 1
ATOM 758 C C . LEU A 1 103 ? 7.993 -0.032 -21.725 1.00 55.00 103 LEU A C 1
ATOM 760 O O . LEU A 1 103 ? 7.412 0.885 -21.158 1.00 55.00 103 LEU A O 1
ATOM 764 N N . HIS A 1 104 ? 9.284 -0.311 -21.510 1.00 55.84 104 HIS A N 1
ATOM 765 C CA . HIS A 1 104 ? 10.084 0.392 -20.498 1.00 55.84 104 HIS A CA 1
ATOM 766 C C . HIS A 1 104 ? 10.215 1.887 -20.829 1.00 55.84 104 HIS A C 1
ATOM 768 O O . HIS A 1 104 ? 9.781 2.725 -20.047 1.00 55.84 104 HIS A O 1
ATOM 774 N N . GLU A 1 105 ? 10.665 2.214 -22.041 1.00 55.53 105 GLU A N 1
ATOM 775 C CA . GLU A 1 105 ? 10.912 3.600 -22.468 1.00 55.53 105 GLU A CA 1
ATOM 776 C C . GLU A 1 105 ? 9.619 4.432 -22.559 1.00 55.53 105 GLU A C 1
ATOM 778 O O . GLU A 1 105 ? 9.560 5.598 -22.173 1.00 55.53 105 GLU A O 1
ATOM 783 N N . MET A 1 106 ? 8.522 3.816 -23.009 1.00 55.22 106 MET A N 1
ATOM 784 C CA . MET A 1 106 ? 7.227 4.492 -23.101 1.00 55.22 106 MET A CA 1
ATOM 785 C C . MET A 1 106 ? 6.491 4.617 -21.765 1.00 55.22 106 MET A C 1
ATOM 787 O O . MET A 1 106 ? 5.539 5.407 -21.698 1.00 55.22 106 MET A O 1
ATOM 791 N N . SER A 1 107 ? 6.842 3.816 -20.757 1.00 59.03 107 SER A N 1
ATOM 792 C CA . SER A 1 107 ? 6.223 3.895 -19.430 1.00 59.03 107 SER A CA 1
ATOM 793 C C . SER A 1 107 ? 6.795 5.073 -18.657 1.00 59.03 107 SER A C 1
ATOM 795 O O . SER A 1 107 ? 6.010 5.876 -18.171 1.00 59.03 107 SER A O 1
ATOM 797 N N . GLU A 1 108 ? 8.110 5.306 -18.709 1.00 64.19 108 GLU A N 1
ATOM 798 C CA . GLU A 1 108 ? 8.784 6.388 -17.973 1.00 64.19 108 G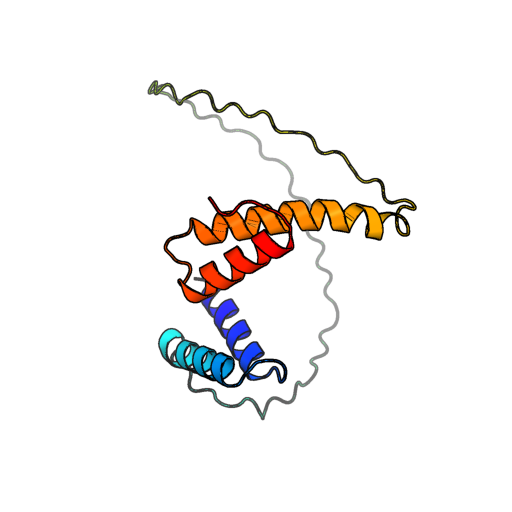LU A CA 1
ATOM 799 C C . GLU A 1 108 ? 8.140 7.772 -18.170 1.00 64.19 108 GLU A C 1
ATOM 801 O O . GLU A 1 108 ? 7.896 8.495 -17.204 1.00 64.19 108 GLU A O 1
ATOM 806 N N . GLY A 1 109 ? 7.804 8.146 -19.410 1.00 68.12 109 GLY A N 1
ATOM 807 C CA . GLY A 1 109 ? 7.160 9.435 -19.693 1.00 68.12 109 GLY A CA 1
ATOM 808 C C . GLY A 1 109 ? 5.734 9.546 -19.135 1.00 68.12 109 GLY A C 1
ATOM 809 O O . GLY A 1 109 ? 5.336 10.595 -18.622 1.00 68.12 109 GLY A O 1
ATOM 810 N N . LYS A 1 110 ? 4.961 8.457 -19.201 1.00 75.75 110 LYS A N 1
ATOM 811 C CA . LYS A 1 110 ? 3.589 8.394 -18.665 1.00 75.75 110 LYS A CA 1
ATOM 812 C C . LYS A 1 110 ? 3.613 8.351 -17.143 1.00 75.75 110 LYS A C 1
ATOM 814 O O . LYS A 1 110 ? 2.826 9.042 -16.500 1.00 75.75 110 LYS A O 1
ATOM 819 N N . ASP A 1 111 ? 4.554 7.601 -16.586 1.00 82.44 111 ASP A N 1
ATOM 820 C CA . ASP A 1 111 ? 4.814 7.506 -15.160 1.00 82.44 111 ASP A CA 1
ATOM 821 C C . ASP A 1 111 ? 5.197 8.877 -14.619 1.00 82.44 111 ASP A C 1
ATOM 823 O O . ASP A 1 111 ? 4.583 9.337 -13.663 1.00 82.44 111 ASP A O 1
ATOM 827 N N . ARG A 1 112 ? 6.092 9.608 -15.294 1.00 88.25 112 ARG A N 1
ATOM 828 C CA . ARG A 1 112 ? 6.437 10.984 -14.920 1.00 88.25 112 ARG A CA 1
ATOM 829 C C . ARG A 1 112 ? 5.214 11.901 -14.907 1.00 88.25 112 ARG A C 1
ATOM 831 O O . ARG A 1 112 ? 5.007 12.605 -13.922 1.00 88.25 112 ARG A O 1
ATOM 838 N N . GLY A 1 113 ? 4.381 11.876 -15.949 1.00 90.56 113 GLY A N 1
ATOM 839 C CA . GLY A 1 113 ? 3.155 12.684 -15.997 1.00 90.56 113 GLY A CA 1
ATOM 840 C C . GLY A 1 113 ? 2.168 12.344 -14.872 1.00 90.56 113 GLY A C 1
ATOM 841 O O . GLY A 1 113 ? 1.617 13.238 -14.224 1.00 90.56 113 GLY A O 1
ATOM 842 N N . ASN A 1 114 ? 1.988 11.054 -14.588 1.00 92.00 114 ASN A N 1
ATOM 843 C CA . ASN A 1 114 ? 1.135 10.576 -13.501 1.00 92.00 114 ASN A CA 1
ATOM 844 C C . ASN A 1 114 ? 1.691 10.966 -12.124 1.00 92.00 114 ASN A C 1
ATOM 846 O O . ASN A 1 114 ? 0.931 11.414 -11.264 1.00 92.00 114 ASN A O 1
ATOM 850 N N . VAL A 1 115 ? 3.008 10.859 -11.937 1.00 92.31 115 VAL A N 1
ATOM 851 C CA . VAL A 1 115 ? 3.712 11.269 -10.717 1.00 92.31 115 VAL A CA 1
ATOM 852 C C . VAL A 1 115 ? 3.525 12.764 -10.484 1.00 92.31 115 VAL A C 1
ATOM 854 O O . VAL A 1 115 ? 3.041 13.146 -9.425 1.00 92.31 115 VAL A O 1
ATOM 857 N N . ILE A 1 116 ? 3.800 13.611 -11.480 1.00 93.25 116 ILE A N 1
ATOM 858 C CA . ILE A 1 116 ? 3.618 15.069 -11.377 1.00 93.25 116 ILE A CA 1
ATOM 859 C C . ILE A 1 116 ? 2.180 15.410 -10.977 1.00 93.25 116 ILE A C 1
ATOM 861 O O . ILE A 1 116 ? 1.957 16.212 -10.068 1.00 93.25 116 ILE A O 1
ATOM 865 N N . ARG A 1 117 ? 1.190 14.783 -11.625 1.00 93.81 117 ARG A N 1
ATOM 866 C CA . ARG A 1 117 ? -0.228 14.990 -11.305 1.00 93.81 117 ARG A CA 1
ATOM 867 C C . ARG A 1 117 ? -0.550 14.602 -9.860 1.00 93.81 117 ARG A C 1
ATOM 869 O O . ARG A 1 117 ? -1.278 15.337 -9.196 1.00 93.81 117 ARG A O 1
ATOM 876 N N . GLY A 1 118 ? -0.019 13.475 -9.385 1.00 95.75 118 GLY A N 1
ATOM 877 C CA . GLY A 1 118 ? -0.188 13.008 -8.009 1.00 95.75 118 GLY A CA 1
ATOM 878 C C . GLY A 1 118 ? 0.424 13.965 -6.987 1.00 95.75 118 GLY A C 1
ATOM 879 O O . GLY A 1 118 ? -0.263 14.377 -6.056 1.00 95.75 118 GLY A O 1
ATOM 880 N N . LEU A 1 119 ? 1.669 14.393 -7.210 1.00 95.75 119 LEU A N 1
ATOM 881 C CA . LEU A 1 119 ? 2.372 15.341 -6.339 1.00 95.75 119 LEU A CA 1
ATOM 882 C C . LEU A 1 119 ? 1.631 16.686 -6.263 1.00 95.75 119 LEU A C 1
ATOM 884 O O . LEU A 1 119 ? 1.358 17.187 -5.175 1.00 95.75 119 LEU A O 1
ATOM 888 N N . LYS A 1 120 ? 1.199 17.243 -7.406 1.00 95.00 120 LYS A N 1
ATOM 889 C CA . LYS A 1 120 ? 0.403 18.487 -7.433 1.00 95.00 120 LYS A CA 1
ATOM 890 C C . LYS A 1 120 ? -0.935 18.343 -6.698 1.00 95.00 120 LYS A C 1
ATOM 892 O O . LYS A 1 120 ? -1.397 19.295 -6.071 1.00 95.00 120 LYS A O 1
ATOM 897 N N . ALA A 1 121 ? -1.572 17.174 -6.771 1.00 95.69 121 ALA A N 1
ATOM 898 C CA . ALA A 1 121 ? -2.807 16.908 -6.037 1.00 95.69 121 ALA A CA 1
ATOM 899 C C . ALA A 1 121 ? -2.567 16.821 -4.521 1.00 95.69 121 ALA A C 1
ATOM 901 O O . ALA A 1 121 ? -3.366 17.356 -3.753 1.00 95.69 121 ALA A O 1
ATOM 902 N N . ALA A 1 122 ? -1.458 16.210 -4.093 1.00 95.00 122 ALA A N 1
ATOM 903 C CA . ALA A 1 122 ? -1.079 16.121 -2.686 1.00 95.00 122 ALA A CA 1
ATOM 904 C C . ALA A 1 122 ? -0.852 17.507 -2.057 1.00 95.00 122 ALA A C 1
ATOM 906 O O . ALA A 1 122 ? -1.354 17.766 -0.965 1.00 95.00 122 ALA A O 1
ATOM 907 N N . LEU A 1 123 ? -0.222 18.445 -2.777 1.00 93.12 123 LEU A N 1
ATOM 908 C CA . LEU A 1 123 ? -0.037 19.826 -2.303 1.00 93.12 123 LEU A CA 1
ATOM 909 C C . LEU A 1 123 ? -1.351 20.555 -1.996 1.00 93.12 123 LEU A C 1
ATOM 911 O O . LEU A 1 123 ? -1.428 21.315 -1.031 1.00 93.12 123 LEU A O 1
ATOM 915 N N . LYS A 1 124 ? -2.388 20.306 -2.801 1.00 94.00 124 LYS A N 1
ATOM 916 C CA . LYS A 1 124 ? -3.718 20.918 -2.647 1.00 94.00 124 LYS A CA 1
ATOM 917 C C . LYS A 1 124 ? -4.584 20.219 -1.605 1.00 94.00 124 LYS A C 1
ATOM 919 O O . LYS A 1 124 ? -5.633 20.741 -1.236 1.00 94.00 124 LYS A O 1
ATOM 924 N N . ASN A 1 125 ? -4.182 19.037 -1.150 1.00 96.12 125 ASN A N 1
ATOM 925 C CA . ASN A 1 125 ? -4.956 18.264 -0.199 1.00 96.12 125 ASN A CA 1
ATOM 926 C C . ASN A 1 125 ? -4.699 18.778 1.236 1.00 96.12 125 ASN A C 1
ATOM 928 O O . ASN A 1 125 ? -3.568 18.685 1.724 1.00 96.12 125 ASN A O 1
ATOM 932 N N . PRO A 1 126 ? -5.721 19.292 1.951 1.00 94.31 126 PRO A N 1
ATOM 933 C CA . PRO A 1 126 ? -5.562 19.791 3.320 1.00 94.31 126 PRO A CA 1
ATOM 934 C C . PRO A 1 126 ? -5.201 18.690 4.327 1.00 94.31 126 PRO A C 1
ATOM 936 O O . PRO A 1 126 ? -4.691 18.994 5.400 1.00 94.31 126 PRO A O 1
ATOM 939 N N . HIS A 1 127 ? -5.431 17.420 3.987 1.00 94.88 127 HIS A N 1
ATOM 940 C CA . HIS A 1 127 ? -5.098 16.276 4.838 1.00 94.88 127 HIS A CA 1
ATOM 941 C C . HIS A 1 127 ? -3.633 15.832 4.725 1.00 94.88 127 HIS A C 1
ATOM 943 O O . HIS A 1 127 ? -3.206 14.935 5.449 1.00 94.88 127 HIS A O 1
ATOM 949 N N . VAL A 1 128 ? -2.852 16.431 3.823 1.00 95.12 128 VAL A N 1
ATOM 950 C CA . VAL A 1 128 ? -1.424 16.129 3.678 1.00 95.12 128 VAL A CA 1
ATOM 951 C C . VAL A 1 128 ? -0.624 17.020 4.623 1.00 95.12 128 VAL A C 1
ATOM 953 O O . VAL A 1 128 ? -0.822 18.234 4.671 1.00 95.12 128 VAL A O 1
ATOM 956 N N . SER A 1 129 ? 0.294 16.416 5.379 1.00 94.00 129 SER A N 1
ATOM 957 C CA . SER A 1 129 ? 1.153 17.154 6.310 1.00 94.00 129 SER A CA 1
ATOM 958 C C . SER A 1 129 ? 2.095 18.115 5.579 1.00 94.00 129 SER A C 1
ATOM 960 O O . SER A 1 129 ? 2.565 17.824 4.481 1.00 94.00 129 SER A O 1
ATOM 962 N N . GLU A 1 130 ? 2.445 19.235 6.213 1.00 92.00 130 GLU A N 1
ATOM 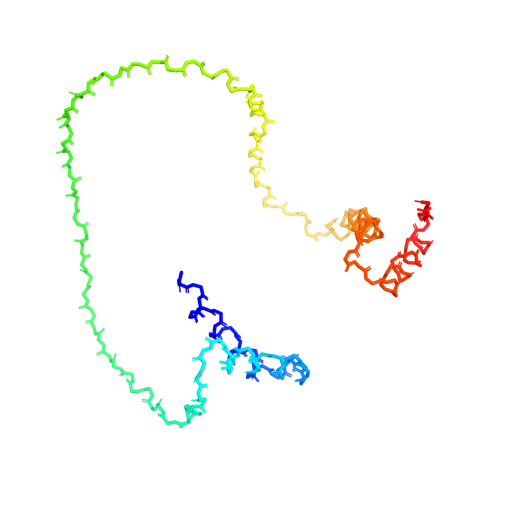963 C CA . GLU A 1 130 ? 3.348 20.228 5.612 1.00 92.00 130 GLU A CA 1
ATOM 964 C C . GLU A 1 130 ? 4.724 19.650 5.245 1.00 92.00 130 GLU A C 1
ATOM 966 O O . GLU A 1 130 ? 5.280 19.994 4.204 1.00 92.00 130 GLU A O 1
ATOM 971 N N . LYS A 1 131 ? 5.246 18.707 6.044 1.00 93.12 131 LYS A N 1
ATOM 972 C CA . LYS A 1 131 ? 6.490 17.986 5.722 1.00 93.12 131 LYS A CA 1
ATOM 973 C C . LYS A 1 131 ? 6.364 17.172 4.433 1.00 93.12 131 LYS A C 1
ATOM 975 O O . LYS A 1 131 ? 7.284 17.188 3.624 1.00 93.12 131 LYS A O 1
ATOM 980 N N . ALA A 1 132 ? 5.246 16.469 4.244 1.00 93.88 132 ALA A N 1
ATOM 981 C CA . ALA A 1 132 ? 5.002 15.706 3.022 1.00 93.88 132 ALA A CA 1
ATOM 982 C C . ALA A 1 132 ? 4.861 16.639 1.813 1.00 93.88 132 ALA A C 1
ATOM 984 O O . ALA A 1 132 ? 5.514 16.417 0.798 1.00 93.88 132 ALA A O 1
ATOM 985 N N . LYS A 1 133 ? 4.127 17.751 1.964 1.00 94.94 133 LYS A N 1
ATOM 986 C CA . LYS A 1 133 ? 4.028 18.768 0.913 1.00 94.94 133 LYS A CA 1
ATOM 987 C C . LYS A 1 133 ? 5.399 19.314 0.518 1.00 94.94 133 LYS A C 1
ATOM 989 O O . LYS A 1 133 ? 5.673 19.430 -0.664 1.00 94.94 133 LYS A O 1
ATOM 994 N N . GLU A 1 134 ? 6.281 19.618 1.470 1.00 94.75 134 GLU A N 1
ATOM 995 C CA . GLU A 1 134 ? 7.642 20.085 1.164 1.00 94.75 134 GLU A CA 1
ATOM 996 C C . GLU A 1 134 ? 8.432 19.073 0.320 1.00 94.75 134 GLU A C 1
ATOM 998 O O . GLU A 1 134 ? 9.072 19.444 -0.664 1.00 94.75 134 GLU A O 1
ATOM 1003 N N . VAL A 1 135 ? 8.341 17.783 0.656 1.00 94.75 135 VAL A N 1
ATOM 1004 C CA . VAL A 1 135 ? 8.957 16.711 -0.140 1.00 94.75 135 VAL A CA 1
ATOM 1005 C C . VAL A 1 135 ? 8.374 16.678 -1.556 1.00 94.75 135 VAL A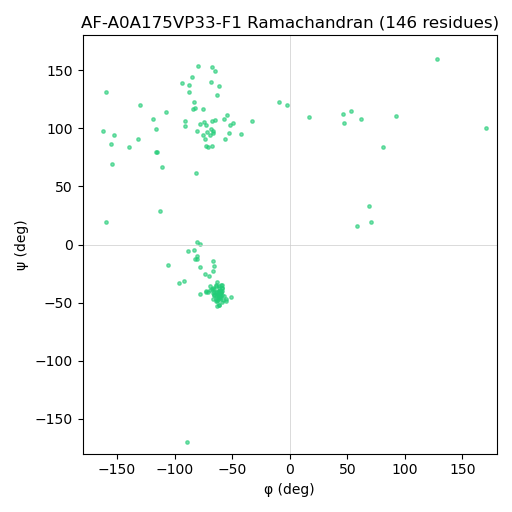 C 1
ATOM 1007 O O . VAL A 1 135 ? 9.132 16.608 -2.526 1.00 94.75 135 VAL A O 1
ATOM 1010 N N . ASP A 1 136 ? 7.053 16.793 -1.688 1.00 95.06 136 ASP A N 1
ATOM 1011 C CA . ASP A 1 136 ? 6.372 16.800 -2.984 1.00 95.06 136 ASP A CA 1
ATOM 1012 C C . ASP A 1 136 ? 6.766 18.021 -3.831 1.00 95.06 136 ASP A C 1
ATOM 1014 O O . ASP A 1 136 ? 7.042 17.882 -5.026 1.00 95.06 136 ASP A O 1
ATOM 1018 N N . ARG A 1 137 ? 6.876 19.208 -3.212 1.00 94.81 137 ARG A N 1
ATOM 1019 C CA . ARG A 1 137 ? 7.378 20.438 -3.851 1.00 94.81 137 ARG A CA 1
ATOM 1020 C C . ARG A 1 137 ? 8.795 20.244 -4.381 1.00 94.81 137 ARG A C 1
ATOM 1022 O O . ARG A 1 137 ? 9.057 20.528 -5.549 1.00 94.81 137 ARG A O 1
ATOM 1029 N N . LYS A 1 138 ? 9.698 19.708 -3.555 1.00 95.00 138 LYS A N 1
ATOM 1030 C CA . LYS A 1 138 ? 11.081 19.423 -3.956 1.00 95.00 138 LYS A CA 1
ATOM 1031 C C . LYS A 1 138 ? 11.130 18.445 -5.130 1.00 95.00 138 LYS A C 1
ATOM 1033 O O . LYS A 1 138 ? 11.918 18.636 -6.056 1.00 95.00 138 LYS A O 1
ATOM 1038 N N . LYS A 1 139 ? 10.275 17.416 -5.126 1.00 93.75 139 LYS A N 1
ATOM 1039 C CA . LYS A 1 139 ? 10.236 16.438 -6.218 1.00 93.75 139 LYS A CA 1
ATOM 1040 C C . LYS A 1 139 ? 9.698 17.037 -7.518 1.00 93.75 139 LYS A C 1
ATOM 1042 O O . LYS A 1 139 ? 10.207 16.709 -8.584 1.00 93.75 139 LYS A O 1
ATOM 1047 N N . LEU A 1 140 ? 8.724 17.943 -7.444 1.00 94.56 140 LEU A N 1
ATOM 1048 C CA . LEU A 1 140 ? 8.248 18.698 -8.607 1.00 94.56 140 LEU A CA 1
ATOM 1049 C C . LEU A 1 140 ? 9.351 19.582 -9.204 1.00 94.56 140 LEU A C 1
ATOM 1051 O O . LEU A 1 140 ? 9.540 19.559 -10.417 1.00 94.56 140 LEU A O 1
ATOM 1055 N N . GLN A 1 141 ? 10.131 20.269 -8.365 1.00 93.69 141 GLN A N 1
ATOM 1056 C CA . GLN A 1 141 ? 11.280 21.064 -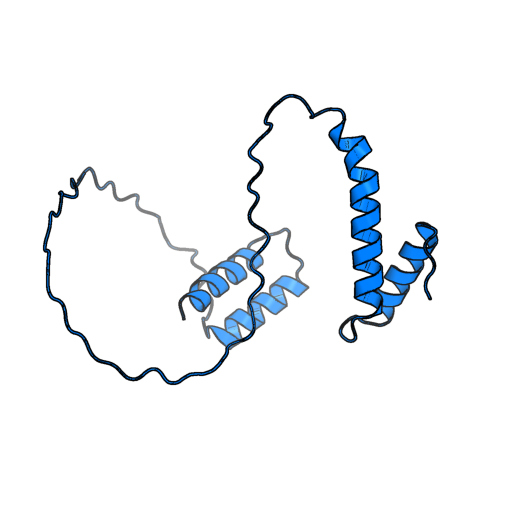8.816 1.00 93.69 141 GLN A CA 1
ATOM 1057 C C . GLN A 1 141 ? 12.359 20.208 -9.490 1.00 93.69 141 GLN A C 1
ATOM 1059 O O . GLN A 1 141 ? 12.873 20.588 -10.539 1.00 93.69 141 GLN A O 1
ATOM 1064 N N . GLU A 1 142 ? 12.679 19.035 -8.933 1.00 92.88 142 GLU A N 1
ATOM 1065 C CA . GLU A 1 142 ? 13.612 18.076 -9.548 1.00 92.88 142 GLU A CA 1
ATOM 1066 C C . GLU A 1 142 ? 13.117 17.613 -10.929 1.00 92.88 142 GLU A C 1
ATOM 1068 O O . GLU A 1 142 ? 13.902 17.426 -11.856 1.00 92.88 142 GLU A O 1
ATOM 1073 N N . LEU A 1 143 ? 11.797 17.481 -11.086 1.00 89.56 143 LEU A N 1
ATOM 1074 C CA . LEU A 1 143 ? 11.149 17.175 -12.358 1.00 89.56 143 LEU A CA 1
ATOM 1075 C C . LEU A 1 143 ? 10.987 18.407 -13.267 1.00 89.56 143 LEU A C 1
ATOM 1077 O O . LEU A 1 143 ? 10.433 18.260 -14.355 1.00 89.56 143 LEU A O 1
ATOM 1081 N N . GLY A 1 144 ? 11.467 19.590 -12.875 1.00 89.12 144 GLY A N 1
ATOM 1082 C CA . GLY A 1 144 ? 11.375 20.823 -13.662 1.00 89.12 144 GLY A CA 1
ATOM 1083 C C . GLY A 1 144 ? 9.961 21.400 -13.773 1.00 89.12 144 GLY A C 1
ATOM 1084 O O . GLY A 1 144 ? 9.692 22.170 -14.691 1.00 89.12 144 GLY A O 1
ATOM 1085 N N . GLU A 1 145 ? 9.051 21.020 -12.876 1.00 89.12 145 GLU A N 1
ATOM 1086 C CA . GLU A 1 145 ? 7.682 21.529 -12.847 1.00 89.12 145 GLU A CA 1
ATOM 1087 C C . GLU A 1 145 ? 7.550 22.725 -11.894 1.00 89.12 145 GLU A C 1
ATOM 1089 O O . GLU A 1 145 ? 8.086 22.683 -10.781 1.00 89.12 145 GLU A O 1
ATOM 1094 N N . PRO A 1 146 ? 6.797 23.769 -12.283 1.00 83.44 146 PRO A N 1
ATOM 1095 C CA . PRO A 1 146 ? 6.523 24.896 -11.408 1.00 83.44 146 PRO A CA 1
ATOM 1096 C C . PRO A 1 146 ? 5.618 24.475 -10.243 1.00 83.44 146 PRO A C 1
ATOM 1098 O O . PRO A 1 146 ? 4.670 23.694 -10.400 1.00 83.44 146 PRO A O 1
ATOM 1101 N N . VAL A 1 147 ? 5.945 25.010 -9.070 1.00 76.44 147 VAL A N 1
ATOM 1102 C CA . VAL A 1 147 ? 5.241 24.816 -7.801 1.00 76.44 147 VAL A CA 1
ATOM 1103 C C . VAL A 1 147 ? 4.583 26.149 -7.441 1.00 76.44 147 VAL A C 1
ATOM 1105 O O . VAL A 1 147 ? 5.021 26.826 -6.516 1.00 76.44 147 VAL A O 1
ATOM 1108 N N . ASP A 1 148 ? 3.599 26.552 -8.243 1.00 63.38 148 ASP A N 1
ATOM 1109 C CA . ASP A 1 148 ? 2.759 27.733 -8.000 1.00 63.38 148 ASP A CA 1
ATOM 1110 C C . ASP A 1 148 ? 1.419 27.339 -7.357 1.00 63.38 148 ASP A C 1
ATOM 1112 O O . ASP A 1 148 ? 0.820 26.313 -7.780 1.00 63.38 148 ASP A O 1
#

Foldseek 3Di:
DVVLVVLLVVLVVLLVDPPHDPVSNVVSVVCCCVPVVDPPPPPPDDDPPPDDDDDDDDDDDDDDDDDDDDDDDDDDPDDPPDPPPPDDDDDDDDDPDDPPPVCVVVVVVVVLVVLLVVLLVLLVDPPRDPVSNVVSCVVCVVVVHDDD